Protein AF-A0A7K2NRH6-F1 (afdb_monomer_lite)

pLDDT: mean 95.97, std 6.89, range [54.0, 98.75]

Foldseek 3Di:
DQDPLNVVLLVCLQVVHDSLVSLVVVLVVLVVVLVVLVVQLVVDDPVSVVVSVVSNVVSVVVNVVSVVCSVCSVVSSVVSND

Sequence (82 aa):
LQSTLYTKVVLALLTHRDAADILDTQRSEHLRSMRILTDRKRKGDLADQLICDHALFHLEADLRWLELTAARLDKLREAVTR

Radius of gyration: 15.7 Å; chains: 1; bounding box: 37×21×44 Å

Structure (mmCIF, N/CA/C/O backbone):
data_AF-A0A7K2NRH6-F1
#
_entry.id   AF-A0A7K2NRH6-F1
#
loop_
_atom_site.group_PDB
_atom_site.id
_atom_site.type_symbol
_atom_site.label_atom_id
_atom_site.label_alt_id
_atom_site.label_comp_id
_atom_site.label_asym_id
_atom_site.label_entity_id
_atom_site.label_seq_id
_atom_site.pdbx_PDB_ins_code
_atom_site.Cartn_x
_atom_site.Cartn_y
_atom_site.Cartn_z
_atom_site.occupancy
_atom_site.B_iso_or_equiv
_atom_site.auth_seq_id
_atom_site.auth_comp_id
_atom_site.auth_asym_id
_atom_site.auth_atom_id
_atom_site.pdbx_PDB_model_num
ATOM 1 N N . LEU A 1 1 ? 2.714 15.396 7.406 1.00 54.00 1 LEU A N 1
ATOM 2 C CA . LEU A 1 1 ? 2.445 14.566 6.213 1.00 54.00 1 LEU A CA 1
ATOM 3 C C . LEU A 1 1 ? 1.320 13.587 6.562 1.00 54.00 1 LEU A C 1
ATOM 5 O O . LEU A 1 1 ? 1.599 12.517 7.083 1.00 54.00 1 LEU A O 1
ATOM 9 N N . GLN A 1 2 ? 0.050 13.974 6.410 1.00 60.19 2 GLN A N 1
ATOM 10 C CA . GLN A 1 2 ? -1.054 13.014 6.536 1.00 60.19 2 GLN A CA 1
ATOM 11 C C . GLN A 1 2 ? -1.379 12.492 5.138 1.00 60.19 2 GLN A C 1
ATOM 13 O O . GLN A 1 2 ? -1.725 13.272 4.256 1.00 60.19 2 GLN A O 1
ATOM 18 N N . SER A 1 3 ? -1.201 11.188 4.926 1.00 80.88 3 SER A N 1
ATOM 19 C CA . SER A 1 3 ? -1.583 10.537 3.671 1.00 80.88 3 SER A CA 1
ATOM 20 C C . SER A 1 3 ? -3.104 10.565 3.521 1.00 80.88 3 SER A C 1
ATOM 22 O O . SER A 1 3 ? -3.827 10.294 4.481 1.00 80.88 3 SER A O 1
ATOM 24 N N . THR A 1 4 ? -3.604 10.829 2.312 1.00 92.44 4 THR A N 1
ATOM 25 C CA . THR A 1 4 ? -5.038 10.763 1.985 1.00 92.44 4 THR A CA 1
ATOM 26 C C . THR A 1 4 ? -5.664 9.431 2.406 1.00 92.44 4 THR A C 1
ATOM 28 O O . THR A 1 4 ? -6.816 9.394 2.836 1.00 92.44 4 THR A O 1
ATOM 31 N N . LEU A 1 5 ? -4.910 8.333 2.319 1.00 93.00 5 LEU A N 1
ATOM 32 C CA . LEU A 1 5 ? -5.374 7.013 2.735 1.00 93.00 5 LEU A CA 1
ATOM 33 C C . LEU A 1 5 ? -5.572 6.912 4.249 1.00 93.00 5 LEU A C 1
ATOM 35 O O . LEU A 1 5 ? -6.579 6.373 4.696 1.00 93.00 5 LEU A O 1
ATOM 39 N N . TYR A 1 6 ? -4.653 7.475 5.036 1.00 94.19 6 TYR A N 1
ATOM 40 C CA . TYR A 1 6 ? -4.794 7.516 6.490 1.00 94.19 6 TYR A CA 1
ATOM 41 C C . TYR A 1 6 ? -6.068 8.267 6.892 1.00 94.19 6 TYR A C 1
ATOM 43 O O . TYR A 1 6 ? -6.847 7.772 7.705 1.00 94.19 6 TYR A O 1
ATOM 51 N N . THR A 1 7 ? -6.340 9.409 6.253 1.00 95.25 7 THR A N 1
ATOM 52 C CA . THR A 1 7 ? -7.584 10.158 6.470 1.00 95.25 7 THR A CA 1
ATOM 53 C C . THR A 1 7 ? -8.819 9.313 6.151 1.00 95.25 7 THR A C 1
ATOM 55 O O . THR A 1 7 ? -9.760 9.304 6.938 1.00 95.25 7 THR A O 1
ATOM 58 N N . LYS A 1 8 ? -8.821 8.558 5.042 1.00 96.44 8 LYS A N 1
ATOM 59 C CA . LYS A 1 8 ? -9.932 7.651 4.692 1.00 96.44 8 LYS A CA 1
ATOM 60 C C . LYS A 1 8 ? -10.149 6.562 5.745 1.00 96.44 8 LYS A C 1
ATOM 62 O O . LYS A 1 8 ? -11.291 6.320 6.119 1.00 96.44 8 LYS A O 1
ATOM 67 N N . VAL A 1 9 ? -9.074 5.947 6.239 1.00 96.81 9 VAL A N 1
ATOM 68 C CA . VAL A 1 9 ? -9.127 4.920 7.294 1.00 96.81 9 VAL A CA 1
ATOM 69 C C . VAL A 1 9 ? -9.728 5.497 8.575 1.00 96.81 9 VAL A C 1
ATOM 71 O O . VAL A 1 9 ? -10.685 4.941 9.105 1.00 96.81 9 VAL A O 1
ATOM 74 N N . VAL A 1 10 ? -9.230 6.645 9.044 1.00 96.06 10 VAL A N 1
ATOM 75 C CA . VAL A 1 10 ? -9.753 7.299 10.255 1.00 96.06 10 VAL A CA 1
ATOM 76 C C . VAL A 1 10 ? -11.219 7.698 10.082 1.00 96.06 10 VAL A C 1
ATOM 78 O O . VAL A 1 10 ? -12.031 7.425 10.961 1.00 96.06 10 VAL A O 1
ATOM 81 N N . LEU A 1 11 ? -11.595 8.281 8.940 1.00 96.81 11 LEU A N 1
ATOM 82 C CA . LEU A 1 11 ? -12.990 8.636 8.656 1.00 96.81 11 LEU A CA 1
ATOM 83 C C . LEU A 1 11 ? -13.909 7.411 8.618 1.00 96.81 11 LEU A C 1
ATOM 85 O O . LEU A 1 11 ? -15.041 7.486 9.095 1.00 96.81 11 LEU A O 1
ATOM 89 N N . ALA A 1 12 ? -13.451 6.284 8.072 1.00 97.38 12 ALA A N 1
ATOM 90 C CA . ALA A 1 12 ? -14.220 5.047 8.095 1.00 97.38 12 ALA A CA 1
ATOM 91 C C . ALA A 1 12 ? -14.459 4.569 9.531 1.00 97.38 12 ALA A C 1
ATOM 93 O O . ALA A 1 12 ? -15.607 4.315 9.889 1.00 97.38 12 ALA A O 1
ATOM 94 N N . LEU A 1 13 ? -13.422 4.570 10.376 1.00 97.06 13 LEU A N 1
ATOM 95 C CA . LEU A 1 13 ? -13.542 4.215 11.795 1.00 97.06 13 LEU A CA 1
ATOM 96 C C . LEU A 1 13 ? -14.527 5.128 12.542 1.00 97.06 13 LEU A C 1
ATOM 98 O O . LEU A 1 13 ? -15.424 4.629 13.219 1.00 97.06 13 LEU A O 1
ATOM 102 N N . LEU A 1 14 ? -14.408 6.448 12.365 1.00 97.00 14 LEU A N 1
ATOM 103 C CA . LEU A 1 14 ? -15.291 7.445 12.988 1.00 97.00 14 LEU A CA 1
ATOM 104 C C . LEU A 1 14 ? -16.746 7.360 12.506 1.00 97.00 14 LEU A C 1
ATOM 106 O O . LEU A 1 14 ? -17.651 7.807 13.200 1.00 97.00 14 LEU A O 1
ATOM 110 N N . THR A 1 15 ? -16.977 6.804 11.315 1.00 96.69 15 THR A N 1
ATOM 111 C CA . THR A 1 15 ? -18.321 6.637 10.736 1.00 96.69 15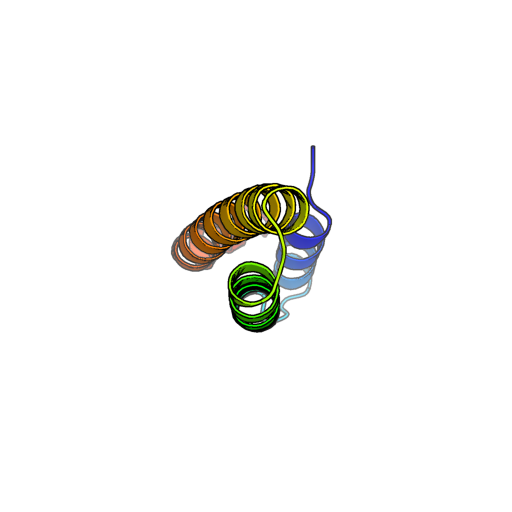 THR A CA 1
ATOM 112 C C . THR A 1 15 ? -18.815 5.192 10.781 1.00 96.69 15 THR A C 1
ATOM 114 O O . THR A 1 15 ? -19.766 4.855 10.080 1.00 96.69 15 THR A O 1
ATOM 117 N N . HIS A 1 16 ? -18.177 4.339 11.592 1.00 94.69 16 HIS A N 1
ATOM 118 C CA . HIS A 1 16 ? -18.507 2.918 11.761 1.00 94.69 16 HIS A CA 1
ATOM 119 C C . HIS A 1 16 ? -18.539 2.105 10.454 1.00 94.69 16 HIS A C 1
ATOM 121 O O . HIS A 1 16 ? -19.221 1.085 10.362 1.00 94.69 16 HIS A O 1
ATOM 127 N N . ARG A 1 17 ? -17.786 2.541 9.441 1.00 96.50 17 ARG A N 1
ATOM 128 C CA . ARG A 1 17 ? -17.561 1.800 8.198 1.00 96.50 17 ARG A CA 1
ATOM 129 C C . ARG A 1 17 ? -16.374 0.857 8.337 1.00 96.50 17 ARG A C 1
ATOM 131 O O . ARG A 1 17 ? -15.513 1.037 9.200 1.00 96.50 17 ARG A O 1
ATOM 138 N N . ASP A 1 18 ? -16.332 -0.144 7.466 1.00 96.31 18 ASP A N 1
ATOM 139 C CA . ASP A 1 18 ? -15.240 -1.106 7.447 1.00 96.31 18 ASP A CA 1
ATOM 140 C C . ASP A 1 18 ? -13.956 -0.464 6.900 1.00 96.31 18 ASP A C 1
ATOM 142 O O . ASP A 1 18 ? -13.801 -0.216 5.706 1.00 96.31 18 ASP A O 1
ATOM 146 N N . ALA A 1 19 ? -13.033 -0.150 7.805 1.00 97.50 19 ALA A N 1
ATOM 147 C CA . ALA A 1 19 ? -11.731 0.389 7.449 1.00 97.50 19 ALA A CA 1
ATOM 148 C C . ALA A 1 19 ? -10.752 -0.694 6.955 1.00 97.50 19 ALA A C 1
ATOM 150 O O . ALA A 1 19 ? -9.766 -0.344 6.304 1.00 97.50 19 ALA A O 1
ATOM 151 N N . ALA A 1 20 ? -11.005 -1.979 7.237 1.00 97.25 20 ALA A N 1
ATOM 152 C CA . ALA A 1 20 ? -10.186 -3.077 6.729 1.00 97.25 20 ALA A CA 1
ATOM 153 C C . ALA A 1 20 ? -10.383 -3.230 5.215 1.00 97.25 20 ALA A C 1
ATOM 155 O O . ALA A 1 20 ? -9.399 -3.307 4.485 1.00 97.25 20 ALA A O 1
ATOM 156 N N . ASP A 1 21 ? -11.625 -3.113 4.738 1.00 97.50 21 ASP A N 1
ATOM 157 C CA . ASP A 1 21 ? -11.956 -3.133 3.306 1.00 97.50 21 ASP A CA 1
ATOM 158 C C . ASP A 1 21 ? -11.218 -2.037 2.508 1.00 97.50 21 ASP A C 1
ATOM 160 O O . ASP A 1 21 ? -10.707 -2.269 1.409 1.00 97.50 21 ASP A O 1
ATOM 164 N N . ILE A 1 22 ? -11.052 -0.844 3.095 1.00 97.06 22 ILE A N 1
ATOM 165 C CA . ILE A 1 22 ? -10.264 0.243 2.48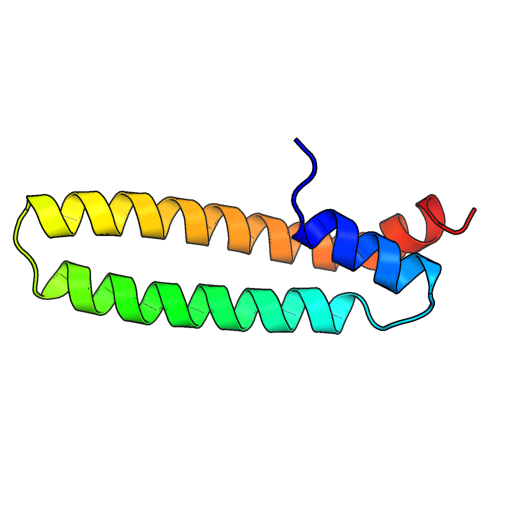7 1.00 97.06 22 ILE A CA 1
ATOM 166 C C . ILE A 1 22 ? -8.790 -0.160 2.335 1.00 97.06 22 ILE A C 1
ATOM 168 O O . ILE A 1 22 ? -8.180 0.101 1.293 1.00 97.06 22 ILE A O 1
ATOM 172 N N . LEU A 1 23 ? -8.205 -0.776 3.367 1.00 97.56 23 LEU A N 1
ATOM 173 C CA . LEU A 1 23 ? -6.811 -1.224 3.346 1.00 97.56 23 LEU A CA 1
ATOM 174 C C . LEU A 1 23 ? -6.606 -2.375 2.352 1.00 97.56 23 LEU A C 1
ATOM 176 O O . LEU A 1 23 ? -5.623 -2.360 1.610 1.00 97.56 23 LEU A O 1
ATOM 180 N N . ASP A 1 24 ? -7.535 -3.328 2.294 1.00 97.94 24 ASP A N 1
ATOM 181 C CA . ASP A 1 24 ? -7.472 -4.486 1.396 1.00 97.94 24 ASP A CA 1
ATOM 182 C C . ASP A 1 24 ? -7.676 -4.095 -0.071 1.00 97.94 24 ASP A C 1
ATOM 184 O O . ASP A 1 24 ? -6.955 -4.572 -0.959 1.00 97.94 24 ASP A O 1
ATOM 188 N N . THR A 1 25 ? -8.578 -3.147 -0.332 1.00 97.81 25 THR A N 1
ATOM 189 C CA . THR A 1 25 ? -8.728 -2.530 -1.655 1.00 97.81 25 THR A CA 1
ATOM 190 C C . THR A 1 25 ? -7.419 -1.869 -2.075 1.00 97.81 25 THR A C 1
ATOM 192 O O . THR A 1 25 ? -6.886 -2.152 -3.150 1.00 97.81 25 THR A O 1
ATOM 195 N N . GLN A 1 26 ? -6.829 -1.041 -1.209 1.00 97.75 26 GLN A N 1
ATOM 196 C CA . GLN A 1 26 ? -5.573 -0.371 -1.530 1.00 97.75 26 GLN A CA 1
ATOM 197 C C . GLN A 1 26 ? -4.416 -1.362 -1.727 1.00 97.75 26 GLN A C 1
ATOM 199 O O . GLN A 1 26 ? -3.598 -1.170 -2.632 1.00 97.75 26 GLN A O 1
ATOM 204 N N . ARG A 1 27 ? -4.350 -2.431 -0.925 1.00 98.25 27 ARG A N 1
ATOM 205 C CA . ARG A 1 27 ? -3.362 -3.510 -1.072 1.00 98.25 27 ARG A CA 1
ATOM 206 C C . ARG A 1 27 ? -3.472 -4.165 -2.444 1.00 98.25 27 ARG A C 1
ATOM 208 O O . ARG A 1 27 ? -2.464 -4.337 -3.128 1.00 98.25 27 ARG A O 1
ATOM 215 N N . SER A 1 28 ? -4.692 -4.477 -2.870 1.00 98.38 28 SER A N 1
ATOM 216 C CA . SER A 1 28 ? -4.963 -5.083 -4.177 1.00 98.38 28 SER A CA 1
ATOM 217 C C . SER A 1 28 ? -4.494 -4.189 -5.330 1.00 98.38 28 SER A C 1
ATOM 219 O O . SER A 1 28 ? -3.876 -4.681 -6.281 1.00 98.38 28 SER A O 1
ATOM 221 N N . GLU A 1 29 ? -4.690 -2.872 -5.211 1.00 98.31 29 GLU A N 1
ATOM 222 C CA . GLU A 1 29 ? -4.180 -1.884 -6.170 1.00 98.31 29 GLU A CA 1
ATOM 223 C C . GLU A 1 29 ? -2.654 -1.824 -6.235 1.00 98.31 29 GLU A C 1
ATOM 225 O O . GLU A 1 29 ? -2.077 -1.780 -7.327 1.00 98.31 29 GLU A O 1
ATOM 230 N N . HIS A 1 30 ? -1.987 -1.856 -5.081 1.00 98.31 30 HIS A N 1
ATOM 231 C CA . HIS A 1 30 ? -0.525 -1.844 -5.020 1.00 98.31 30 HIS A CA 1
ATOM 232 C C . HIS A 1 30 ? 0.052 -3.104 -5.664 1.00 98.31 30 HIS A C 1
ATOM 234 O O . HIS A 1 30 ? 0.912 -3.008 -6.537 1.00 98.31 30 HIS A O 1
ATOM 240 N N . LEU A 1 31 ? -0.487 -4.283 -5.333 1.00 98.56 31 LEU A N 1
ATOM 241 C CA . LEU A 1 31 ? -0.062 -5.552 -5.931 1.00 98.56 31 LEU A CA 1
ATOM 242 C C . LEU A 1 31 ? -0.297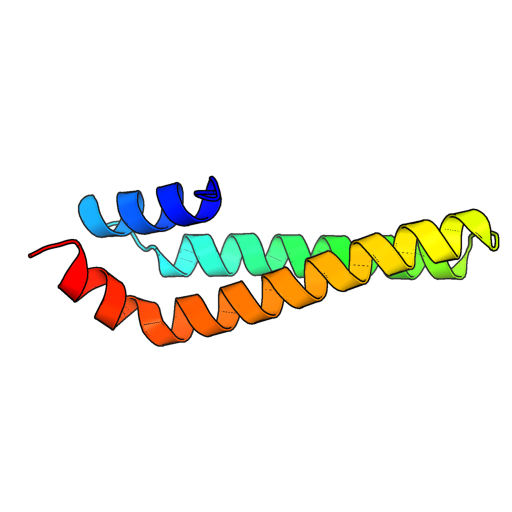 -5.586 -7.447 1.00 98.56 31 LEU A C 1
ATOM 244 O O . LEU A 1 31 ? 0.528 -6.114 -8.196 1.00 98.56 31 LEU A O 1
ATOM 248 N N . ARG A 1 32 ? -1.412 -5.020 -7.924 1.00 98.75 32 ARG 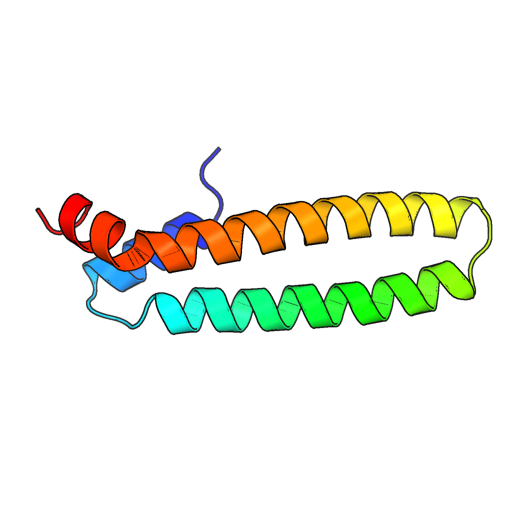A N 1
ATOM 249 C CA . ARG A 1 32 ? -1.669 -4.855 -9.361 1.00 98.75 32 ARG A CA 1
ATOM 250 C C . ARG A 1 32 ? -0.625 -3.955 -10.018 1.00 98.75 32 ARG A C 1
ATOM 252 O O . ARG A 1 32 ? -0.075 -4.333 -11.051 1.00 98.75 32 ARG A O 1
ATOM 259 N N . SER A 1 33 ? -0.330 -2.815 -9.407 1.00 98.62 33 SER A N 1
ATOM 260 C CA . SER A 1 33 ? 0.661 -1.858 -9.907 1.00 98.62 33 SER A CA 1
ATOM 261 C C . SER A 1 33 ? 2.065 -2.460 -9.941 1.00 98.62 33 SER A C 1
ATOM 263 O O . SER A 1 33 ? 2.768 -2.309 -10.938 1.00 98.62 33 SER A O 1
ATOM 265 N N . MET A 1 34 ? 2.442 -3.233 -8.916 1.00 98.69 34 MET A N 1
ATOM 266 C CA . MET A 1 34 ? 3.708 -3.968 -8.895 1.00 98.69 34 MET A CA 1
ATOM 267 C C . MET A 1 34 ? 3.823 -4.918 -10.085 1.00 98.69 34 MET A C 1
ATOM 269 O O . MET A 1 34 ? 4.827 -4.876 -10.785 1.00 98.69 34 MET A O 1
ATOM 273 N N . ARG A 1 35 ? 2.786 -5.717 -10.382 1.00 98.75 35 ARG A N 1
ATOM 274 C CA . ARG A 1 35 ? 2.806 -6.628 -11.545 1.00 98.75 35 ARG A CA 1
ATOM 275 C C . ARG A 1 35 ? 3.042 -5.884 -12.862 1.00 98.75 35 ARG A C 1
ATOM 277 O O . ARG A 1 35 ? 3.830 -6.346 -13.684 1.00 98.75 35 ARG A O 1
ATOM 284 N N . ILE A 1 36 ? 2.393 -4.733 -13.047 1.00 98.69 36 ILE A N 1
ATOM 285 C CA . ILE A 1 36 ? 2.553 -3.893 -14.244 1.00 98.69 36 ILE A CA 1
ATOM 286 C C . ILE A 1 36 ? 3.986 -3.352 -14.338 1.00 98.69 36 ILE A C 1
ATOM 288 O O . ILE A 1 36 ? 4.617 -3.446 -15.391 1.00 98.69 36 ILE A O 1
ATOM 292 N N . LEU A 1 37 ? 4.521 -2.821 -13.237 1.00 98.69 37 LEU A N 1
ATOM 293 C CA . LEU A 1 37 ? 5.871 -2.260 -13.195 1.00 98.69 37 LEU A CA 1
ATOM 294 C C . LEU A 1 37 ? 6.951 -3.328 -13.366 1.00 98.69 37 LEU A C 1
ATOM 296 O O . LEU A 1 37 ? 7.930 -3.085 -14.061 1.00 98.69 37 LEU A O 1
ATOM 300 N N . THR A 1 38 ? 6.771 -4.522 -12.800 1.00 98.50 38 THR A N 1
ATOM 301 C CA . THR A 1 38 ? 7.689 -5.648 -13.009 1.00 98.50 38 THR A CA 1
ATOM 302 C C . THR A 1 38 ? 7.722 -6.079 -14.477 1.00 98.50 38 THR A C 1
ATOM 304 O O . THR A 1 38 ? 8.803 -6.325 -15.014 1.00 98.50 38 THR A O 1
ATOM 307 N N . ASP A 1 39 ? 6.570 -6.133 -15.158 1.00 98.56 39 ASP A N 1
ATOM 308 C CA . ASP A 1 39 ? 6.531 -6.452 -16.590 1.00 98.56 39 ASP A CA 1
ATOM 309 C C . ASP A 1 39 ? 7.183 -5.357 -17.447 1.00 98.56 39 ASP A C 1
ATOM 311 O O . ASP A 1 39 ? 7.981 -5.675 -18.331 1.00 98.56 39 ASP A O 1
ATOM 315 N N . ARG A 1 40 ? 6.910 -4.078 -17.147 1.00 98.31 40 ARG A N 1
ATOM 316 C CA . ARG A 1 40 ? 7.562 -2.937 -17.808 1.00 98.31 40 ARG A CA 1
ATOM 317 C C . ARG A 1 40 ? 9.075 -2.974 -17.608 1.00 98.31 40 ARG A C 1
ATOM 319 O O . ARG A 1 40 ? 9.807 -2.910 -18.590 1.00 98.31 40 ARG A O 1
ATOM 326 N N . LYS A 1 41 ? 9.537 -3.144 -16.365 1.00 98.25 41 LYS A N 1
ATOM 327 C CA . LYS A 1 41 ? 10.960 -3.238 -16.009 1.00 98.25 41 LYS A CA 1
ATOM 328 C C . LYS A 1 41 ? 11.672 -4.291 -16.854 1.00 98.25 41 LYS A C 1
ATOM 330 O O . LYS A 1 41 ? 12.742 -4.030 -17.386 1.00 98.25 41 LYS A O 1
ATOM 335 N N . ARG A 1 42 ? 11.070 -5.477 -16.995 1.00 98.19 42 ARG A N 1
ATOM 336 C CA . ARG A 1 42 ? 11.648 -6.601 -17.748 1.00 98.19 42 ARG A CA 1
ATOM 337 C C . ARG A 1 42 ? 11.835 -6.298 -19.240 1.00 98.19 42 ARG A C 1
ATOM 339 O O . ARG A 1 42 ? 12.708 -6.892 -19.862 1.00 98.19 42 ARG A O 1
ATOM 346 N N . LYS A 1 43 ? 10.992 -5.439 -19.816 1.00 97.75 43 LYS A N 1
ATOM 347 C CA . LYS A 1 43 ? 10.978 -5.119 -21.253 1.00 97.75 43 LYS A CA 1
ATOM 348 C C . LYS A 1 43 ? 11.730 -3.827 -21.597 1.00 97.75 43 LYS A C 1
ATOM 350 O O . LYS A 1 43 ? 11.993 -3.599 -22.773 1.00 97.75 43 LYS A O 1
ATOM 355 N N . GLY A 1 44 ? 12.008 -2.987 -20.601 1.00 97.31 44 GLY A N 1
ATOM 356 C CA . GLY A 1 44 ? 12.583 -1.655 -20.774 1.00 97.31 44 GLY A CA 1
ATOM 357 C C . GLY A 1 44 ? 14.110 -1.622 -20.788 1.00 97.31 44 GLY A C 1
ATOM 358 O O . GLY A 1 44 ? 14.790 -2.569 -20.376 1.00 97.31 44 GLY A O 1
ATOM 359 N N . ASP A 1 45 ? 14.639 -0.490 -21.244 1.00 98.38 45 ASP A N 1
ATOM 360 C CA . ASP A 1 45 ? 16.063 -0.174 -21.167 1.00 98.38 45 ASP A CA 1
ATOM 361 C C . ASP A 1 45 ? 16.509 0.130 -19.721 1.00 98.38 45 ASP A C 1
ATOM 363 O O . ASP A 1 45 ? 15.739 0.024 -18.764 1.00 98.38 45 ASP A O 1
ATOM 367 N N . LEU A 1 46 ? 17.778 0.500 -19.533 1.00 98.31 46 LEU A N 1
ATOM 368 C CA . LEU A 1 46 ? 18.313 0.795 -18.202 1.00 98.31 46 LEU A CA 1
ATOM 369 C C . LEU A 1 46 ? 17.582 1.961 -17.508 1.00 98.31 46 LEU A C 1
ATOM 371 O O . LEU A 1 46 ? 17.386 1.920 -16.293 1.00 98.31 46 LEU A O 1
ATOM 375 N N . ALA A 1 47 ? 17.173 2.991 -18.252 1.00 98.31 47 ALA A N 1
ATOM 376 C CA . ALA A 1 47 ? 16.471 4.132 -17.674 1.00 98.31 47 ALA A CA 1
ATOM 377 C C . ALA A 1 47 ? 15.069 3.721 -17.200 1.00 98.31 47 ALA A C 1
ATOM 379 O O . ALA A 1 47 ? 14.685 4.028 -16.067 1.00 98.31 47 ALA A O 1
ATOM 380 N N . ASP A 1 48 ? 14.341 2.955 -18.015 1.00 98.12 48 ASP A N 1
ATOM 381 C CA . ASP A 1 48 ? 13.065 2.353 -17.629 1.00 98.12 48 ASP A CA 1
ATOM 382 C C . ASP A 1 48 ? 13.211 1.444 -16.404 1.00 98.12 48 ASP A C 1
ATOM 384 O O . ASP A 1 48 ? 12.363 1.478 -15.508 1.00 98.12 48 ASP A O 1
ATOM 388 N N . GLN A 1 49 ? 14.285 0.653 -16.335 1.00 98.62 49 GLN A N 1
ATOM 389 C CA . GLN A 1 49 ? 14.535 -0.241 -15.207 1.00 98.62 49 GLN A CA 1
ATOM 390 C C . GLN A 1 49 ? 14.712 0.525 -13.896 1.00 98.62 49 GLN A C 1
ATOM 392 O O . GLN A 1 49 ? 14.055 0.184 -12.913 1.00 98.62 49 GLN A O 1
ATOM 397 N N . LEU A 1 50 ? 15.523 1.586 -13.892 1.00 98.69 50 LEU A N 1
ATOM 398 C CA . LEU A 1 50 ? 15.761 2.408 -12.702 1.00 98.69 50 LEU A CA 1
ATOM 399 C C . LEU A 1 50 ? 14.491 3.131 -12.232 1.00 98.69 50 LEU A C 1
ATOM 401 O O . LEU A 1 50 ? 14.215 3.185 -11.032 1.00 98.69 50 LEU A O 1
ATOM 405 N N . ILE A 1 51 ? 13.685 3.645 -13.166 1.00 98.31 51 ILE A N 1
ATOM 406 C CA . ILE A 1 51 ? 12.397 4.277 -12.844 1.00 98.31 51 ILE A CA 1
ATOM 407 C C . ILE A 1 51 ? 11.429 3.250 -12.242 1.00 98.31 51 ILE A C 1
ATOM 409 O O . ILE A 1 51 ? 10.769 3.534 -11.238 1.00 98.31 51 ILE A O 1
ATOM 413 N N . CYS A 1 52 ? 11.347 2.054 -12.832 1.00 98.75 52 CYS A N 1
ATOM 414 C CA . CYS A 1 52 ? 10.490 0.991 -12.316 1.00 98.75 52 CYS A CA 1
ATOM 415 C C . CYS A 1 52 ? 10.956 0.504 -10.941 1.00 98.75 52 CYS A C 1
ATOM 417 O O . CYS A 1 52 ? 10.111 0.285 -10.079 1.00 98.75 52 CYS A O 1
ATOM 419 N N . ASP A 1 53 ? 12.263 0.376 -10.712 1.00 98.75 53 ASP A N 1
ATOM 420 C CA . ASP A 1 53 ? 12.814 -0.022 -9.413 1.00 98.75 53 ASP A CA 1
ATOM 421 C C . ASP A 1 53 ? 12.469 0.973 -8.317 1.00 98.75 53 ASP A C 1
ATOM 423 O O . ASP A 1 53 ? 11.948 0.581 -7.274 1.00 98.75 53 ASP A O 1
ATOM 427 N N . HIS A 1 54 ? 12.658 2.266 -8.579 1.00 98.69 54 HIS A N 1
ATOM 428 C CA . HIS A 1 54 ? 12.244 3.304 -7.646 1.00 98.69 54 HIS A CA 1
ATOM 429 C C . HIS A 1 54 ? 10.754 3.173 -7.293 1.00 98.69 54 HIS A C 1
ATOM 431 O O . HIS A 1 54 ? 10.398 3.132 -6.117 1.00 98.69 54 HIS A O 1
ATOM 437 N N . ALA A 1 55 ? 9.877 3.048 -8.295 1.00 98.50 55 ALA A N 1
ATOM 438 C CA . ALA A 1 55 ? 8.440 2.901 -8.064 1.00 98.50 55 ALA A CA 1
ATOM 439 C C . ALA A 1 55 ? 8.080 1.612 -7.297 1.00 98.50 55 ALA A C 1
ATOM 441 O O . ALA A 1 55 ? 7.225 1.645 -6.413 1.00 98.50 55 ALA A O 1
ATOM 442 N N . LEU A 1 56 ? 8.743 0.491 -7.595 1.00 98.69 56 LEU A N 1
ATOM 443 C CA . LEU A 1 56 ? 8.542 -0.783 -6.902 1.00 98.69 56 LEU A CA 1
ATOM 444 C C . LEU A 1 56 ? 8.948 -0.703 -5.425 1.00 98.69 56 LEU A C 1
ATOM 446 O O . LEU A 1 56 ? 8.216 -1.218 -4.583 1.00 98.69 56 LEU A O 1
ATOM 450 N N . PHE A 1 57 ? 10.047 -0.019 -5.093 1.00 98.56 57 PHE A N 1
ATOM 451 C CA . PHE A 1 57 ? 10.467 0.164 -3.699 1.00 98.56 57 PHE A CA 1
ATOM 452 C C . PHE A 1 57 ? 9.467 0.982 -2.879 1.00 98.56 57 PHE A C 1
ATOM 454 O O . PHE A 1 57 ? 9.216 0.655 -1.717 1.00 98.56 57 PHE A O 1
ATOM 461 N N . HIS A 1 58 ? 8.854 2.010 -3.473 1.00 97.62 58 HIS A N 1
ATOM 462 C CA . HIS A 1 58 ? 7.777 2.751 -2.806 1.00 97.62 58 HIS A CA 1
ATOM 463 C C . HIS A 1 58 ? 6.547 1.871 -2.583 1.00 97.62 58 HIS A C 1
ATOM 465 O O . HIS A 1 58 ? 6.047 1.814 -1.465 1.00 97.62 58 HIS A O 1
ATOM 471 N N . LEU A 1 59 ? 6.121 1.101 -3.591 1.00 98.25 59 LEU A N 1
ATOM 472 C CA . LEU A 1 59 ? 4.986 0.182 -3.439 1.00 98.25 59 LEU A CA 1
ATOM 473 C C . LEU A 1 59 ? 5.233 -0.889 -2.366 1.00 98.25 59 LEU A C 1
ATOM 475 O O . LEU A 1 59 ? 4.311 -1.240 -1.633 1.00 98.25 59 LEU A O 1
ATOM 479 N N . GLU A 1 60 ? 6.458 -1.401 -2.247 1.00 98.38 60 GLU A N 1
ATOM 480 C CA . GLU A 1 60 ? 6.832 -2.338 -1.182 1.00 98.38 60 GLU A CA 1
ATOM 481 C C . GLU A 1 60 ? 6.756 -1.679 0.204 1.00 98.38 60 GLU A C 1
ATOM 483 O O . GLU A 1 60 ? 6.227 -2.262 1.155 1.00 98.38 60 GLU A O 1
ATOM 488 N N . ALA A 1 61 ? 7.273 -0.455 0.339 1.00 97.75 61 ALA A N 1
ATOM 489 C CA . ALA A 1 61 ? 7.175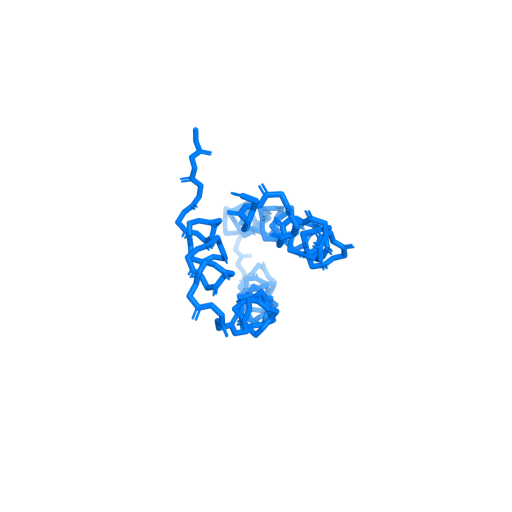 0.306 1.580 1.00 97.75 61 ALA A CA 1
ATOM 490 C C . ALA A 1 61 ? 5.710 0.562 1.969 1.00 97.75 61 ALA A C 1
ATOM 492 O O . ALA A 1 61 ? 5.339 0.343 3.126 1.00 97.75 61 ALA A O 1
ATOM 493 N N . ASP A 1 62 ? 4.876 0.933 0.999 1.00 96.88 62 ASP A N 1
ATOM 494 C CA . ASP A 1 62 ? 3.446 1.151 1.196 1.00 96.88 62 ASP A CA 1
ATOM 495 C C . ASP A 1 62 ? 2.723 -0.144 1.590 1.00 96.88 62 ASP A C 1
ATOM 497 O O . ASP A 1 62 ? 1.917 -0.137 2.519 1.00 96.88 62 ASP A O 1
ATOM 501 N N . LEU A 1 63 ? 3.046 -1.286 0.972 1.00 98.12 63 LEU A N 1
ATOM 502 C CA . LEU A 1 63 ? 2.480 -2.587 1.349 1.00 98.12 63 LEU A CA 1
ATOM 503 C C . LEU A 1 63 ? 2.818 -2.972 2.792 1.00 98.12 63 LEU A C 1
ATOM 505 O O . LEU A 1 63 ? 1.919 -3.351 3.545 1.00 98.12 63 LEU A O 1
ATOM 509 N N . ARG A 1 64 ? 4.075 -2.798 3.215 1.00 98.00 64 ARG A N 1
ATOM 510 C CA . ARG A 1 64 ? 4.466 -3.028 4.617 1.00 98.00 64 ARG A CA 1
ATOM 511 C C . ARG A 1 64 ? 3.708 -2.109 5.573 1.00 98.00 64 ARG A C 1
ATOM 513 O O . ARG A 1 64 ? 3.311 -2.532 6.659 1.00 98.00 64 ARG A O 1
ATOM 520 N N . TRP A 1 65 ? 3.478 -0.858 5.177 1.00 96.50 65 TRP A N 1
ATOM 521 C CA . TRP A 1 65 ? 2.668 0.072 5.960 1.00 96.50 65 TRP A CA 1
ATOM 522 C C . TRP A 1 65 ? 1.198 -0.364 6.041 1.00 96.50 65 TRP A C 1
ATOM 524 O O . TRP A 1 65 ? 0.607 -0.303 7.124 1.00 96.50 65 TRP A O 1
ATOM 534 N N . LEU A 1 66 ? 0.611 -0.837 4.936 1.00 97.38 66 LEU A N 1
ATOM 535 C CA . LEU A 1 66 ? -0.762 -1.347 4.891 1.00 97.38 66 LEU A CA 1
ATOM 536 C C . LEU A 1 66 ? -0.940 -2.546 5.828 1.00 97.38 66 LEU A C 1
ATOM 538 O O . LEU A 1 66 ? -1.893 -2.581 6.603 1.00 97.38 66 LEU A O 1
ATOM 542 N N . GLU A 1 67 ? -0.016 -3.504 5.792 1.00 97.56 67 GLU A N 1
ATOM 543 C CA . GLU A 1 67 ? -0.021 -4.683 6.666 1.00 97.56 67 GLU A CA 1
ATOM 544 C C . GLU A 1 67 ? 0.106 -4.303 8.144 1.00 97.56 67 GLU A C 1
ATOM 546 O O . GLU A 1 67 ? -0.693 -4.741 8.974 1.00 97.56 67 GLU A O 1
ATOM 551 N N . LEU A 1 68 ? 1.063 -3.428 8.471 1.00 97.44 68 LEU A N 1
ATOM 552 C CA . LEU A 1 68 ? 1.255 -2.932 9.833 1.00 97.44 68 LEU A CA 1
ATOM 553 C C . LEU A 1 68 ? 0.011 -2.205 10.359 1.00 97.44 68 LEU A C 1
ATOM 555 O O . LEU A 1 68 ? -0.351 -2.353 11.528 1.00 97.44 68 LEU A O 1
ATOM 559 N N . THR A 1 69 ? -0.621 -1.399 9.507 1.00 96.31 69 THR A N 1
ATOM 560 C CA . THR A 1 69 ? -1.813 -0.622 9.860 1.00 96.31 69 THR A CA 1
ATOM 561 C C . THR A 1 69 ? -3.019 -1.529 10.058 1.00 96.31 69 THR A C 1
ATOM 563 O O . THR A 1 69 ? -3.714 -1.383 11.061 1.00 96.31 69 THR A O 1
ATOM 566 N N . ALA A 1 70 ? -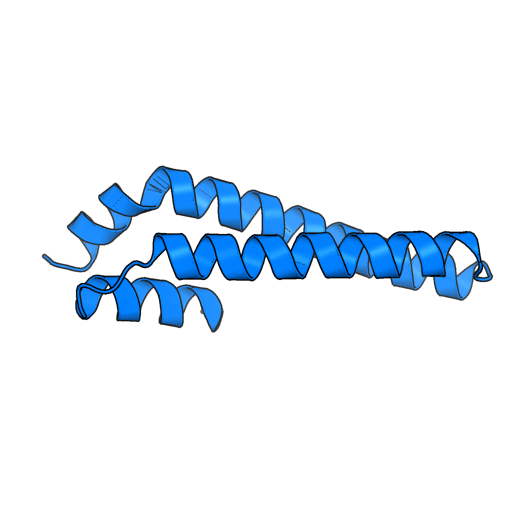3.223 -2.510 9.176 1.00 97.25 70 ALA A N 1
ATOM 567 C CA . ALA A 1 70 ? -4.279 -3.509 9.321 1.00 97.25 70 ALA A CA 1
ATOM 568 C C . ALA A 1 70 ? -4.140 -4.278 10.647 1.00 97.25 70 ALA A C 1
ATOM 570 O O . ALA A 1 70 ? -5.101 -4.384 11.404 1.00 97.25 70 ALA A O 1
ATOM 571 N N . ALA A 1 71 ? -2.921 -4.704 11.000 1.00 98.12 71 ALA A N 1
ATOM 572 C CA . ALA A 1 71 ? -2.639 -5.391 12.264 1.00 98.12 71 ALA A CA 1
ATOM 573 C C . ALA A 1 71 ? -2.864 -4.524 13.522 1.00 98.12 71 ALA A C 1
ATOM 575 O O . ALA A 1 71 ? -2.903 -5.037 14.641 1.00 98.12 71 ALA A O 1
ATOM 576 N N . ARG A 1 72 ? -2.975 -3.200 13.368 1.00 97.62 72 ARG A N 1
ATOM 577 C CA . ARG A 1 72 ? -3.192 -2.237 14.461 1.00 97.62 72 ARG A CA 1
ATOM 578 C C . ARG A 1 72 ? -4.557 -1.556 14.383 1.00 97.62 72 ARG A C 1
ATOM 580 O O . ARG A 1 72 ? -4.795 -0.615 15.141 1.00 97.62 72 ARG A O 1
ATOM 587 N N . LEU A 1 73 ? -5.441 -2.009 13.495 1.00 96.94 73 LEU A N 1
ATOM 588 C CA . LEU A 1 73 ? -6.672 -1.298 13.169 1.00 96.94 73 LEU A CA 1
ATOM 589 C C . LEU A 1 73 ? -7.633 -1.202 14.360 1.00 96.94 73 LEU A C 1
ATOM 591 O O . LEU A 1 73 ? -8.214 -0.143 14.581 1.00 96.94 73 LEU A O 1
ATOM 595 N N . ASP A 1 74 ? -7.731 -2.251 15.179 1.00 96.50 74 ASP A N 1
ATOM 596 C CA . ASP A 1 74 ? -8.577 -2.238 16.380 1.00 96.50 74 ASP A CA 1
ATOM 597 C C . ASP A 1 74 ? -8.059 -1.259 17.438 1.00 96.50 74 ASP A C 1
ATOM 599 O O . ASP A 1 74 ? -8.816 -0.451 17.970 1.00 96.50 74 ASP A O 1
ATOM 603 N N . LYS A 1 75 ? -6.739 -1.231 17.664 1.00 97.50 75 LYS A N 1
ATOM 604 C CA . LYS A 1 75 ? -6.111 -0.242 18.557 1.00 97.50 75 LYS A CA 1
ATOM 605 C C . LYS A 1 75 ? -6.328 1.183 18.056 1.00 97.50 75 LYS A C 1
ATOM 607 O O . LYS A 1 75 ? -6.528 2.097 18.851 1.00 97.50 75 LYS A O 1
ATOM 612 N N . LEU A 1 76 ? -6.270 1.383 16.739 1.00 96.50 76 LEU A N 1
ATOM 613 C CA . LEU A 1 76 ? -6.547 2.682 16.138 1.00 96.50 76 LEU A CA 1
ATOM 614 C C . LEU A 1 76 ? -8.013 3.076 16.338 1.00 96.50 76 LEU A C 1
ATOM 616 O O . LEU A 1 76 ? -8.265 4.215 16.714 1.00 96.50 76 LEU A O 1
ATOM 620 N N . ARG A 1 77 ? -8.956 2.144 16.144 1.00 97.00 77 ARG A N 1
ATOM 621 C CA . ARG A 1 77 ? -10.387 2.349 16.412 1.00 97.00 77 ARG A CA 1
ATOM 622 C C . ARG A 1 77 ? -10.598 2.845 17.838 1.00 97.00 77 ARG A C 1
ATOM 624 O O . ARG A 1 77 ? -11.138 3.929 18.013 1.00 97.00 77 ARG A O 1
ATOM 631 N N . GLU A 1 78 ? -10.084 2.118 18.829 1.00 96.81 78 GLU A N 1
ATOM 632 C CA . GLU A 1 78 ? -10.170 2.506 20.242 1.00 96.81 78 GLU A CA 1
ATOM 633 C C . GLU A 1 78 ? -9.575 3.888 20.526 1.00 96.81 78 GLU A C 1
ATOM 635 O O . GLU A 1 78 ? -10.060 4.591 21.405 1.00 96.81 78 GLU A O 1
ATOM 640 N N . ALA A 1 79 ? -8.505 4.279 19.831 1.00 96.25 79 ALA A N 1
ATOM 641 C CA . ALA A 1 79 ? -7.851 5.563 20.053 1.00 96.25 79 ALA A CA 1
ATOM 642 C C . ALA A 1 79 ? -8.626 6.748 19.456 1.00 96.25 79 ALA A C 1
ATOM 644 O O . ALA A 1 79 ? -8.570 7.838 20.020 1.00 96.25 79 ALA A O 1
ATOM 645 N N . VAL A 1 80 ? -9.316 6.557 18.324 1.00 95.31 80 VAL A N 1
ATOM 646 C CA . VAL A 1 80 ? -10.002 7.647 17.601 1.00 95.31 80 VAL A CA 1
ATOM 647 C C . VAL A 1 80 ? -11.481 7.780 17.947 1.00 95.31 80 VAL A C 1
ATOM 649 O O . VAL A 1 80 ? -12.048 8.837 17.703 1.00 95.31 80 VAL A O 1
ATOM 652 N N . THR A 1 81 ? -12.110 6.740 18.497 1.00 91.31 81 THR A N 1
ATOM 653 C CA . THR A 1 81 ? -13.520 6.778 18.929 1.00 91.31 81 THR A CA 1
ATOM 654 C C . THR A 1 81 ? -13.689 7.043 20.428 1.00 91.31 81 THR A C 1
ATOM 656 O O . THR A 1 81 ? -14.784 6.839 20.949 1.00 91.31 81 THR A O 1
ATOM 659 N N . ARG A 1 82 ? -12.610 7.406 21.128 1.00 78.38 82 ARG A N 1
ATOM 660 C CA . ARG A 1 82 ? -12.655 7.859 22.525 1.00 78.38 82 ARG A CA 1
ATOM 661 C C . ARG A 1 82 ? -13.276 9.240 22.654 1.00 78.38 82 ARG A C 1
ATOM 663 O O . ARG A 1 82 ? -13.054 10.068 21.744 1.00 78.38 82 ARG A O 1
#

Secondary structure (DSSP, 8-state):
---HHHHHHHHHHHTT--HHHHHHHHHHHHHHHHHHHHHHHHHS-HHHHHHHHHHHHHHHHHHHHHHHHHTTHHHHHHHH--